Protein AF-A0A7S2E4H1-F1 (afdb_monomer_lite)

Sequence (122 aa):
ACRKFGHSKKAWLAFLSFLYRQGDLEGGRKTLPKALAALPRRKHPLVVSKAALLEYQLGSAERGRSVFEGLLDSYPKRTDLWSVYIDAHLRAHTPPKVASPDLKAVRSLLERCCVMKLKATK

Radius of gyration: 15.62 Å; chains: 1; bounding box: 32×41×42 Å

Structure (mmCIF, N/CA/C/O backbone):
data_AF-A0A7S2E4H1-F1
#
_entry.id   AF-A0A7S2E4H1-F1
#
loop_
_atom_site.group_PDB
_atom_site.id
_atom_site.type_symbol
_atom_site.label_atom_id
_atom_site.label_alt_id
_atom_site.label_comp_id
_atom_site.label_asym_id
_atom_site.label_entity_id
_atom_site.label_seq_id
_atom_site.pdbx_PDB_ins_code
_atom_site.Cartn_x
_atom_site.Cartn_y
_atom_site.Cartn_z
_atom_site.occupancy
_atom_site.B_iso_or_equiv
_atom_site.auth_seq_id
_atom_site.auth_comp_id
_atom_site.auth_asym_id
_atom_site.auth_atom_id
_atom_site.pdbx_PDB_model_num
ATOM 1 N N . ALA A 1 1 ? -16.118 -9.902 15.983 1.00 43.28 1 ALA A N 1
ATOM 2 C CA . ALA A 1 1 ? -16.690 -9.737 14.625 1.00 43.28 1 ALA A CA 1
ATOM 3 C C . ALA A 1 1 ? -15.857 -10.392 13.502 1.00 43.28 1 ALA A C 1
ATOM 5 O O . ALA A 1 1 ? -16.435 -11.101 12.689 1.00 43.28 1 ALA A O 1
ATOM 6 N N . CYS A 1 2 ? -14.522 -10.250 13.444 1.00 45.69 2 CYS A N 1
ATOM 7 C CA . CYS A 1 2 ? -13.718 -10.732 12.296 1.00 45.69 2 CYS A CA 1
ATOM 8 C C . CYS A 1 2 ? -13.584 -12.263 12.130 1.00 45.69 2 CYS A C 1
ATOM 10 O O . CYS A 1 2 ? -13.217 -12.723 11.053 1.00 45.69 2 CYS A O 1
ATOM 12 N N . ARG A 1 3 ? -13.920 -13.075 13.145 1.00 51.62 3 ARG A N 1
ATOM 13 C CA . ARG A 1 3 ? -13.775 -14.545 13.085 1.00 51.62 3 ARG A CA 1
ATOM 14 C C . ARG A 1 3 ? -14.791 -15.232 12.155 1.00 51.62 3 ARG A C 1
ATOM 16 O O . ARG A 1 3 ? -14.493 -16.288 11.619 1.00 51.62 3 ARG A O 1
ATOM 23 N N . LYS A 1 4 ? -15.965 -14.619 11.931 1.00 54.97 4 LYS A N 1
ATOM 24 C CA . LYS A 1 4 ? -17.063 -15.187 11.116 1.00 54.97 4 LYS A CA 1
ATOM 25 C C . LYS A 1 4 ? -16.952 -14.857 9.615 1.00 54.97 4 LYS A C 1
ATOM 27 O O . LYS A 1 4 ? -17.587 -15.514 8.803 1.00 54.97 4 LYS A O 1
ATOM 32 N N . PHE A 1 5 ? -16.116 -13.879 9.240 1.00 58.84 5 PHE A N 1
ATOM 33 C CA . PHE A 1 5 ? -15.942 -13.401 7.855 1.00 58.84 5 PHE A CA 1
ATOM 34 C C . PHE A 1 5 ? -14.472 -13.348 7.406 1.00 58.84 5 PHE A C 1
ATOM 36 O O . PHE A 1 5 ? -14.127 -12.576 6.510 1.00 58.84 5 PHE A O 1
ATOM 43 N N . GLY A 1 6 ? -13.600 -14.176 7.993 1.00 60.81 6 GLY A N 1
ATOM 44 C CA . GLY A 1 6 ? -12.153 -14.167 7.734 1.00 60.81 6 GLY A CA 1
ATOM 45 C C . GLY A 1 6 ? -11.755 -14.331 6.257 1.00 60.81 6 GLY A C 1
ATOM 46 O O . GLY A 1 6 ? -10.697 -13.865 5.852 1.00 60.81 6 GLY A O 1
ATOM 47 N N . HIS A 1 7 ? -12.621 -14.895 5.411 1.00 66.31 7 HIS A N 1
ATOM 48 C CA . HIS A 1 7 ? -12.363 -15.056 3.973 1.00 66.31 7 HIS A CA 1
ATOM 49 C C . HIS A 1 7 ? -12.809 -13.865 3.101 1.00 66.31 7 HIS A C 1
ATOM 51 O O . HIS A 1 7 ? -12.530 -13.820 1.888 1.00 66.31 7 HIS A O 1
ATOM 57 N N . SER A 1 8 ? -13.514 -12.890 3.686 1.00 78.88 8 SER A N 1
ATOM 58 C CA . SER A 1 8 ? -14.008 -11.714 2.973 1.00 78.88 8 SER A CA 1
ATOM 59 C C . SER A 1 8 ? -12.951 -10.617 2.938 1.00 78.88 8 SER A C 1
ATOM 61 O O . SER A 1 8 ? -12.668 -9.958 3.936 1.00 78.88 8 SER A O 1
ATOM 63 N N . LYS A 1 9 ? -12.414 -10.351 1.741 1.00 82.19 9 LYS A N 1
ATOM 64 C CA . LYS A 1 9 ? -11.472 -9.242 1.525 1.00 82.19 9 LYS A CA 1
ATOM 65 C C . LYS A 1 9 ? -12.058 -7.890 1.943 1.00 82.19 9 LYS A C 1
ATOM 67 O O . LYS A 1 9 ? -11.335 -7.059 2.470 1.00 82.19 9 LYS A O 1
ATOM 72 N N . LYS A 1 10 ? -13.364 -7.672 1.737 1.00 85.38 10 LYS A N 1
ATOM 73 C CA . LYS A 1 10 ? -14.022 -6.397 2.062 1.00 85.38 10 LYS A CA 1
ATOM 74 C C . LYS A 1 10 ? -13.981 -6.118 3.566 1.00 85.38 10 LYS A C 1
ATOM 76 O O . LYS A 1 10 ? -13.711 -4.988 3.948 1.00 85.38 10 LYS A O 1
ATOM 81 N N . ALA A 1 11 ? -14.179 -7.146 4.395 1.00 87.62 11 ALA A N 1
ATOM 82 C CA . ALA A 1 11 ? -14.136 -7.012 5.849 1.00 87.62 11 ALA A CA 1
ATOM 83 C C . ALA A 1 11 ? -12.735 -6.614 6.338 1.00 87.62 11 ALA A C 1
ATOM 85 O O . ALA A 1 11 ? -12.602 -5.663 7.102 1.00 87.62 11 ALA A O 1
ATOM 86 N N . TRP A 1 12 ? -11.687 -7.274 5.833 1.00 89.06 12 TRP A N 1
ATOM 87 C CA . TRP A 1 12 ? -10.304 -6.921 6.171 1.00 89.06 12 TRP A CA 1
ATOM 88 C C . TRP A 1 12 ? -9.911 -5.527 5.690 1.00 89.06 12 TRP A C 1
ATOM 90 O O . TRP A 1 12 ? -9.270 -4.792 6.430 1.00 89.06 12 TRP A O 1
ATOM 100 N N . LEU A 1 13 ? -10.319 -5.136 4.480 1.00 89.75 13 LEU A N 1
ATOM 101 C CA . LEU A 1 13 ? -10.045 -3.799 3.951 1.00 89.75 13 LEU A CA 1
ATOM 102 C C . LEU A 1 13 ? -10.762 -2.700 4.740 1.00 89.75 13 LEU A C 1
ATOM 104 O O . LEU A 1 13 ? -10.167 -1.654 4.994 1.00 89.75 13 LEU A O 1
ATOM 108 N N . ALA A 1 14 ? -12.015 -2.933 5.135 1.00 89.31 14 ALA A N 1
ATOM 109 C CA . ALA A 1 14 ? -12.760 -2.020 5.993 1.00 89.31 14 ALA A CA 1
ATOM 110 C C . ALA A 1 14 ? -12.101 -1.902 7.372 1.00 89.31 14 ALA A C 1
ATOM 112 O O . ALA A 1 14 ? -11.924 -0.794 7.865 1.00 89.31 14 ALA A O 1
ATOM 113 N N . PHE A 1 15 ? -11.664 -3.025 7.948 1.00 88.44 15 PHE A N 1
ATOM 114 C CA . PHE A 1 15 ? -10.980 -3.043 9.237 1.00 88.44 15 PHE A CA 1
ATOM 115 C C . PHE A 1 15 ? -9.616 -2.340 9.186 1.00 88.44 15 PHE A C 1
ATOM 117 O O . PHE A 1 15 ? -9.334 -1.502 10.034 1.00 88.44 15 PHE A O 1
ATOM 124 N N . LEU A 1 16 ? -8.807 -2.588 8.150 1.00 89.31 16 LEU A N 1
ATOM 125 C CA . LEU A 1 16 ? -7.558 -1.853 7.923 1.00 89.31 16 LEU A CA 1
ATOM 126 C C . LEU A 1 16 ? -7.825 -0.356 7.748 1.00 89.31 16 LEU A C 1
ATOM 128 O O . LEU A 1 16 ? -7.208 0.458 8.420 1.00 89.31 16 LEU A O 1
ATOM 132 N N . SER A 1 17 ? -8.787 0.021 6.904 1.00 89.31 17 SER A N 1
ATOM 133 C CA . SER A 1 17 ? -9.122 1.435 6.694 1.00 89.31 17 SER A CA 1
ATOM 134 C C . SER A 1 17 ? -9.595 2.108 7.984 1.00 89.31 17 SER A C 1
ATOM 136 O O . SER A 1 17 ? -9.278 3.268 8.215 1.00 89.31 17 SER A O 1
ATOM 138 N N . PHE A 1 18 ? -10.334 1.385 8.827 1.00 90.62 18 PHE A N 1
ATOM 139 C CA . PHE A 1 18 ? -10.766 1.866 10.133 1.00 90.62 18 PHE A CA 1
ATOM 140 C C . PHE A 1 18 ? -9.576 2.115 11.068 1.00 90.62 18 PHE A C 1
ATOM 142 O O . PHE A 1 18 ? -9.461 3.218 11.589 1.00 90.62 18 PHE A O 1
ATOM 149 N N . LEU A 1 19 ? -8.663 1.149 11.219 1.00 89.00 19 LEU A N 1
ATOM 150 C CA . LEU A 1 19 ? -7.484 1.286 12.086 1.00 89.00 19 LEU A CA 1
ATOM 151 C C . LEU A 1 19 ? -6.599 2.467 11.676 1.00 89.00 19 LEU A C 1
ATOM 153 O O . LEU A 1 19 ? -6.254 3.297 12.510 1.00 89.00 19 LEU A O 1
ATOM 157 N N . TYR A 1 20 ? -6.313 2.598 10.379 1.00 88.50 20 TYR A N 1
ATOM 158 C CA . TYR A 1 20 ? -5.505 3.710 9.875 1.00 88.50 20 TYR A CA 1
ATOM 159 C C . TYR A 1 20 ? -6.197 5.067 10.068 1.00 88.50 20 TYR A C 1
ATOM 161 O O . TYR A 1 20 ? -5.534 6.047 10.386 1.00 88.50 20 TYR A O 1
ATOM 169 N N . ARG A 1 21 ? -7.528 5.141 9.923 1.00 88.62 21 ARG A N 1
ATOM 170 C CA . ARG A 1 21 ? -8.292 6.376 10.185 1.00 88.62 21 ARG A CA 1
ATOM 171 C C . ARG A 1 21 ? -8.351 6.750 11.663 1.00 88.62 21 ARG A C 1
ATOM 173 O O . ARG A 1 21 ? -8.445 7.930 11.967 1.00 88.62 21 ARG A O 1
ATOM 180 N N . GLN A 1 22 ? -8.304 5.767 12.558 1.00 89.31 22 GLN A N 1
ATOM 181 C CA . GLN A 1 22 ? -8.215 5.986 14.005 1.00 89.31 22 GLN A CA 1
ATOM 182 C C . GLN A 1 22 ? -6.801 6.398 14.454 1.00 89.31 22 GLN A C 1
ATOM 184 O O . GLN A 1 22 ? -6.589 6.653 15.633 1.00 89.31 22 GLN A O 1
ATOM 189 N N . GLY A 1 23 ? -5.825 6.447 13.538 1.00 86.81 23 GLY A N 1
ATOM 190 C CA . GLY A 1 23 ? -4.423 6.725 13.855 1.00 86.81 23 GLY A CA 1
ATOM 191 C C . GLY A 1 23 ? -3.656 5.518 14.405 1.00 86.81 23 GLY A C 1
ATOM 192 O O . GLY A 1 23 ? -2.458 5.621 14.658 1.00 86.81 23 GLY A O 1
ATOM 193 N N . ASP A 1 24 ? -4.298 4.351 14.532 1.00 88.31 24 ASP A N 1
ATOM 194 C CA . ASP A 1 24 ? -3.651 3.112 14.974 1.00 88.31 24 ASP A CA 1
ATOM 195 C C . ASP A 1 24 ? -2.921 2.422 13.809 1.00 88.31 24 ASP A C 1
ATOM 197 O O . ASP A 1 24 ? -3.328 1.385 13.264 1.00 88.31 24 ASP A O 1
ATOM 201 N N . LEU A 1 25 ? -1.808 3.034 13.404 1.00 88.38 25 LEU A N 1
ATOM 202 C CA . LEU A 1 25 ? -0.941 2.514 12.349 1.00 88.38 25 LEU A CA 1
ATOM 203 C C . LEU A 1 25 ? -0.321 1.170 12.753 1.00 88.38 25 LEU A C 1
ATOM 205 O O . LEU A 1 25 ? -0.201 0.264 11.928 1.00 88.38 25 LEU A O 1
ATOM 209 N N . GLU A 1 26 ? 0.051 1.001 14.025 1.00 87.31 26 GLU A N 1
ATOM 210 C CA . GLU A 1 26 ? 0.619 -0.253 14.527 1.00 87.31 26 GLU A CA 1
ATOM 211 C C . GLU A 1 26 ? -0.369 -1.416 14.472 1.00 87.31 26 GLU A C 1
ATOM 213 O O . GLU A 1 26 ? -0.013 -2.511 14.019 1.00 87.31 26 GLU A O 1
ATOM 218 N N . GLY A 1 27 ? -1.613 -1.191 14.895 1.00 87.62 27 GLY A N 1
ATOM 219 C CA . GLY A 1 27 ? -2.688 -2.165 14.787 1.00 87.62 27 GLY A CA 1
ATOM 220 C C . GLY A 1 27 ? -2.940 -2.543 13.335 1.00 87.62 27 GLY A C 1
ATOM 221 O O . GLY A 1 27 ? -3.039 -3.732 13.013 1.00 87.62 27 GLY A O 1
ATOM 222 N N . GLY A 1 28 ? -2.956 -1.560 12.430 1.00 86.62 28 GLY A N 1
ATOM 223 C CA . GLY A 1 28 ? -3.049 -1.786 10.988 1.00 86.62 28 GLY A CA 1
ATOM 224 C C . GLY A 1 28 ? -1.919 -2.677 10.455 1.00 86.62 28 GLY A C 1
ATOM 225 O O . GLY A 1 28 ? -2.168 -3.657 9.746 1.00 86.62 28 GLY A O 1
ATOM 226 N N . ARG A 1 29 ? -0.678 -2.403 10.870 1.00 87.81 29 ARG A N 1
ATOM 227 C CA . ARG A 1 29 ? 0.521 -3.177 10.504 1.00 87.81 29 ARG A CA 1
ATOM 228 C C . ARG A 1 29 ? 0.474 -4.612 11.021 1.00 87.81 29 ARG A C 1
ATOM 230 O O . ARG A 1 29 ? 0.737 -5.537 10.261 1.00 87.81 29 ARG A O 1
ATOM 237 N N . LYS A 1 30 ? 0.072 -4.826 12.278 1.00 89.94 30 LYS A N 1
ATOM 238 C CA . LYS A 1 30 ? -0.099 -6.170 12.873 1.00 89.94 30 LYS A CA 1
ATOM 239 C C . LYS A 1 30 ? -1.270 -6.939 12.252 1.00 89.94 30 LYS A C 1
ATOM 241 O O . LYS A 1 30 ? -1.298 -8.170 12.279 1.00 89.94 30 LYS A O 1
ATOM 246 N N . THR A 1 31 ? -2.247 -6.226 11.699 1.00 88.75 31 THR A N 1
ATOM 247 C CA . THR A 1 31 ? -3.439 -6.801 11.065 1.00 88.75 31 THR A CA 1
ATOM 248 C C . THR A 1 31 ? -3.162 -7.298 9.649 1.00 88.75 31 THR A C 1
ATOM 250 O O . THR A 1 31 ? -3.746 -8.303 9.243 1.00 88.75 31 THR A O 1
ATOM 253 N N . LEU A 1 32 ? -2.256 -6.658 8.904 1.00 87.88 32 LEU A N 1
ATOM 254 C CA . LEU A 1 32 ? -1.957 -7.037 7.521 1.00 87.88 32 LEU A CA 1
ATOM 255 C C . LEU A 1 32 ? -1.496 -8.508 7.382 1.00 87.88 32 LEU A C 1
ATOM 257 O O . LEU A 1 32 ? -2.132 -9.234 6.616 1.00 87.88 32 LEU A O 1
ATOM 261 N N . PRO A 1 33 ? -0.508 -9.019 8.148 1.00 88.69 33 PRO A N 1
ATOM 262 C CA . PRO A 1 33 ? -0.124 -10.433 8.096 1.00 88.69 33 PRO A CA 1
ATOM 263 C C . PRO A 1 33 ? -1.277 -11.384 8.441 1.00 88.69 33 PRO A C 1
ATOM 265 O O . PRO A 1 33 ? -1.442 -12.420 7.800 1.00 88.69 33 PRO A O 1
ATOM 268 N N . LYS A 1 34 ? -2.130 -11.009 9.406 1.00 88.81 34 LYS A N 1
ATOM 269 C CA . LYS A 1 34 ? -3.310 -11.800 9.797 1.00 88.81 34 LYS A CA 1
ATOM 270 C C . LYS A 1 34 ? -4.329 -11.889 8.660 1.00 88.81 34 LYS A C 1
ATOM 272 O O . LYS A 1 34 ? -4.886 -12.957 8.414 1.00 88.81 34 LYS A O 1
ATOM 277 N N . ALA A 1 35 ? -4.542 -10.788 7.938 1.00 86.75 35 ALA A N 1
ATOM 278 C CA . ALA A 1 35 ? -5.408 -10.765 6.764 1.00 86.75 35 ALA A CA 1
ATOM 279 C C . ALA A 1 35 ? -4.854 -11.650 5.636 1.00 86.75 35 ALA A C 1
ATOM 281 O O . ALA A 1 35 ? -5.619 -12.366 4.992 1.00 86.75 35 ALA A O 1
ATOM 282 N N . LEU A 1 36 ? -3.535 -11.646 5.413 1.00 87.19 36 LEU A N 1
ATOM 283 C CA . LEU A 1 36 ? -2.893 -12.505 4.411 1.00 87.19 36 LEU A CA 1
ATOM 284 C C . LEU A 1 36 ? -2.983 -13.990 4.774 1.00 87.19 36 LEU A C 1
ATOM 286 O O . LEU A 1 36 ? -3.260 -14.801 3.894 1.00 87.19 36 LEU A O 1
ATOM 290 N N . ALA A 1 37 ? -2.837 -14.339 6.053 1.00 88.12 37 ALA A N 1
ATOM 291 C CA . ALA A 1 37 ? -3.016 -15.710 6.529 1.00 88.12 37 ALA A CA 1
ATOM 292 C C . ALA A 1 37 ? -4.463 -16.214 6.352 1.00 88.12 37 ALA A C 1
ATOM 294 O O . ALA A 1 37 ? -4.680 -17.381 6.039 1.00 88.12 37 ALA A O 1
ATOM 295 N N . ALA A 1 38 ? -5.462 -15.339 6.511 1.00 86.62 38 ALA A N 1
ATOM 296 C CA . ALA A 1 38 ? -6.878 -15.704 6.398 1.00 86.62 38 ALA A CA 1
ATOM 297 C C . ALA A 1 38 ? -7.416 -15.732 4.949 1.00 86.62 38 ALA A C 1
ATOM 299 O O . ALA A 1 38 ? -8.467 -16.327 4.673 1.00 86.62 38 ALA A O 1
ATOM 300 N N . LEU A 1 39 ? -6.736 -15.060 4.014 1.00 85.44 39 LEU A N 1
ATOM 301 C CA . LEU A 1 39 ? -7.200 -14.873 2.639 1.00 85.44 39 LEU A CA 1
ATOM 302 C C . LEU A 1 39 ? -6.447 -15.764 1.636 1.00 85.44 39 LEU A C 1
ATOM 304 O O . LEU A 1 39 ? -5.243 -15.964 1.764 1.00 85.44 39 LEU A O 1
ATOM 308 N N . PRO A 1 40 ? -7.111 -16.226 0.558 1.00 86.56 40 PRO A N 1
ATOM 309 C CA . PRO A 1 40 ? -6.435 -16.913 -0.540 1.00 86.56 40 PRO A CA 1
ATOM 310 C C . PRO A 1 40 ? -5.406 -16.020 -1.245 1.00 86.56 40 PRO A C 1
ATOM 312 O O . PRO A 1 40 ? -5.671 -14.834 -1.469 1.00 86.56 40 PRO A O 1
ATOM 315 N N . ARG A 1 41 ? -4.304 -16.620 -1.724 1.00 84.69 41 ARG A N 1
ATOM 316 C CA . ARG A 1 41 ? -3.201 -15.933 -2.434 1.00 84.69 41 ARG A CA 1
ATOM 317 C C . ARG A 1 41 ? -3.662 -14.998 -3.551 1.00 84.69 41 ARG A C 1
ATOM 319 O O . ARG A 1 41 ? -3.171 -13.883 -3.677 1.00 84.69 41 ARG A O 1
ATOM 326 N N . ARG A 1 42 ? -4.695 -15.386 -4.306 1.00 85.69 42 ARG A N 1
ATOM 327 C CA . ARG A 1 42 ? -5.266 -14.569 -5.394 1.00 85.69 42 ARG A CA 1
ATOM 328 C C . ARG A 1 42 ? -5.758 -13.186 -4.931 1.00 85.69 42 ARG A C 1
ATOM 330 O O . ARG A 1 42 ? -5.809 -12.256 -5.733 1.00 85.69 42 ARG A O 1
ATOM 337 N N . LYS A 1 43 ? -6.133 -13.040 -3.655 1.00 86.56 43 LYS A N 1
ATOM 338 C CA . LYS A 1 43 ? -6.612 -11.780 -3.062 1.00 86.56 43 LYS A CA 1
ATOM 339 C C . LYS A 1 43 ? -5.496 -10.972 -2.391 1.00 86.56 43 LYS A C 1
ATOM 341 O O . LYS A 1 43 ? -5.730 -9.798 -2.114 1.00 86.56 43 LYS A O 1
ATOM 346 N N . HIS A 1 44 ? -4.317 -11.557 -2.151 1.00 88.69 44 HIS A N 1
ATOM 347 C CA . HIS A 1 44 ? -3.206 -10.894 -1.456 1.00 88.69 44 HIS A CA 1
ATOM 348 C C . HIS A 1 44 ? -2.789 -9.582 -2.123 1.00 88.69 44 HIS A C 1
ATOM 350 O O . HIS A 1 44 ? -2.774 -8.579 -1.412 1.00 88.69 44 HIS A O 1
ATOM 356 N N . PRO A 1 45 ? -2.573 -9.509 -3.455 1.00 88.38 45 PRO A N 1
ATOM 357 C CA . PRO A 1 45 ? -2.090 -8.275 -4.069 1.00 88.38 45 PRO A CA 1
ATOM 358 C C . PRO A 1 45 ? -3.008 -7.077 -3.844 1.00 88.38 45 PRO A C 1
ATOM 360 O O . PRO A 1 45 ? -2.536 -5.976 -3.599 1.00 88.38 45 PRO A O 1
ATOM 363 N N . LEU A 1 46 ? -4.324 -7.306 -3.852 1.00 88.88 46 LEU A N 1
ATOM 364 C CA . LEU A 1 46 ? -5.322 -6.261 -3.632 1.00 88.88 46 LEU A CA 1
ATOM 365 C C . LEU A 1 46 ? -5.321 -5.748 -2.182 1.00 88.88 46 LEU A C 1
ATOM 367 O O . LEU A 1 46 ? -5.588 -4.577 -1.931 1.00 88.88 46 LEU A O 1
ATOM 371 N N . VAL A 1 47 ? -5.087 -6.638 -1.216 1.00 90.31 47 VAL A N 1
ATOM 372 C CA . VAL A 1 47 ? -5.078 -6.269 0.205 1.00 90.31 47 VAL A CA 1
ATOM 373 C C . VAL A 1 47 ? -3.788 -5.544 0.558 1.00 90.31 47 VAL A C 1
ATOM 375 O O . VAL A 1 47 ? -3.844 -4.509 1.216 1.00 90.31 47 VAL A O 1
ATOM 378 N N . VAL A 1 48 ? -2.651 -6.043 0.070 1.00 90.69 48 VAL A N 1
ATOM 379 C CA . VAL A 1 48 ? -1.344 -5.412 0.279 1.00 90.69 48 VAL A CA 1
ATOM 380 C C . VAL A 1 48 ? -1.286 -4.048 -0.402 1.00 90.69 48 VAL A C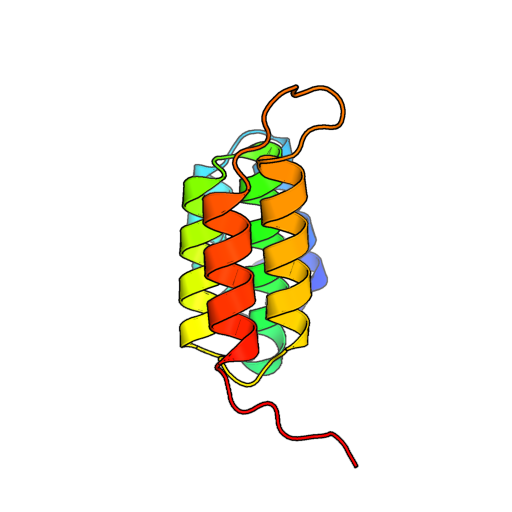 1
ATOM 382 O O . VAL A 1 48 ? -0.894 -3.084 0.246 1.00 90.69 48 VAL A O 1
ATOM 385 N N . SER A 1 49 ? -1.754 -3.921 -1.651 1.00 91.31 49 SER A N 1
ATOM 386 C CA . SER A 1 49 ? -1.767 -2.626 -2.345 1.00 91.31 49 SER A CA 1
ATOM 387 C C . SER A 1 49 ? -2.628 -1.600 -1.613 1.00 91.31 49 SER A C 1
ATOM 389 O O . SER A 1 49 ? -2.213 -0.459 -1.432 1.00 91.31 49 SER A O 1
ATOM 391 N N . LYS A 1 50 ? -3.804 -1.998 -1.109 1.00 90.88 50 LYS A N 1
ATOM 392 C CA . LYS A 1 50 ? -4.656 -1.091 -0.334 1.00 90.88 50 LYS A CA 1
ATOM 393 C C . LYS A 1 50 ? -4.031 -0.707 1.008 1.00 90.88 50 LYS A C 1
ATOM 395 O O . LYS A 1 50 ? -4.153 0.449 1.397 1.00 90.88 50 LYS A O 1
ATOM 400 N N . ALA A 1 51 ? -3.364 -1.634 1.693 1.00 90.56 51 ALA A N 1
ATOM 401 C CA . ALA A 1 51 ? -2.639 -1.334 2.927 1.00 90.56 51 ALA A CA 1
ATOM 402 C C . ALA A 1 51 ? -1.471 -0.366 2.678 1.00 90.56 51 ALA A C 1
ATOM 404 O O . ALA A 1 51 ? -1.313 0.601 3.415 1.00 90.56 51 ALA A O 1
ATOM 405 N N . ALA A 1 52 ? -0.716 -0.565 1.598 1.00 91.19 52 ALA A N 1
ATOM 406 C CA . ALA A 1 52 ? 0.373 0.325 1.212 1.00 91.19 52 ALA A CA 1
ATOM 407 C C . ALA A 1 52 ? -0.128 1.731 0.842 1.00 91.19 52 ALA A C 1
ATOM 409 O O . ALA A 1 52 ? 0.462 2.724 1.254 1.00 91.19 52 ALA A O 1
ATOM 410 N N . LEU A 1 53 ? -1.258 1.831 0.130 1.00 91.00 53 LEU A N 1
ATOM 411 C CA . LEU A 1 53 ? -1.915 3.115 -0.139 1.00 91.00 53 LEU A CA 1
ATOM 412 C C . LEU A 1 53 ? -2.336 3.831 1.151 1.00 91.00 53 LEU A C 1
ATOM 414 O O . LEU A 1 53 ? -2.215 5.049 1.228 1.00 91.00 53 LEU A O 1
ATOM 418 N N . LEU A 1 54 ? -2.818 3.097 2.158 1.00 90.19 54 LEU A N 1
ATOM 419 C CA . LEU A 1 54 ? -3.167 3.683 3.455 1.00 90.19 54 LEU A CA 1
ATOM 420 C C . LEU A 1 54 ? -1.925 4.194 4.203 1.00 90.19 54 LEU A C 1
ATOM 422 O O . LEU A 1 54 ? -1.993 5.280 4.770 1.00 90.19 54 LEU A O 1
ATOM 426 N N . GLU A 1 55 ? -0.789 3.487 4.152 1.00 90.00 55 GLU A N 1
ATOM 427 C CA . GLU A 1 55 ? 0.492 3.992 4.688 1.00 90.00 55 GLU A CA 1
ATOM 428 C C . GLU A 1 55 ? 0.950 5.262 3.960 1.00 90.00 55 GLU A C 1
ATOM 430 O O . GLU A 1 55 ? 1.387 6.204 4.610 1.00 90.00 55 GLU A O 1
ATOM 435 N N . TYR A 1 56 ? 0.788 5.335 2.635 1.00 86.75 56 TYR A N 1
ATOM 436 C CA . TYR A 1 56 ? 1.090 6.552 1.871 1.00 86.75 56 TYR A CA 1
ATOM 437 C C . TYR A 1 56 ? 0.216 7.749 2.257 1.00 86.75 56 TYR A C 1
ATOM 439 O O . TYR A 1 56 ? 0.680 8.882 2.194 1.00 86.75 56 TYR A O 1
ATOM 447 N N . GLN A 1 57 ? -1.051 7.510 2.599 1.00 86.62 57 GLN A N 1
ATOM 448 C CA . GLN A 1 57 ? -2.022 8.572 2.871 1.00 86.62 57 GLN A CA 1
ATOM 449 C C . GLN A 1 57 ? -2.034 9.036 4.330 1.00 86.62 57 GLN A C 1
ATOM 451 O O . GLN A 1 57 ? -2.273 10.211 4.584 1.00 86.62 57 GLN A O 1
ATOM 456 N N . LEU A 1 58 ? -1.859 8.112 5.275 1.00 85.88 58 LEU A N 1
ATOM 457 C CA . LEU A 1 58 ? -2.103 8.338 6.706 1.00 85.88 58 LEU A CA 1
ATOM 458 C C . LEU A 1 58 ? -0.889 7.997 7.583 1.00 85.88 58 LEU A C 1
ATOM 460 O O . LEU A 1 58 ? -0.919 8.245 8.784 1.00 85.88 58 LEU A O 1
ATOM 464 N N . GLY A 1 59 ? 0.149 7.390 7.006 1.00 84.06 59 GLY A N 1
ATOM 465 C CA . GLY A 1 59 ? 1.343 6.935 7.712 1.00 84.06 59 GLY A CA 1
ATOM 466 C C . GLY A 1 59 ? 2.617 7.529 7.120 1.00 84.06 59 GLY A C 1
ATOM 467 O O . GLY A 1 59 ? 2.735 8.740 6.952 1.00 84.06 59 GLY A O 1
ATOM 468 N N . SER A 1 60 ? 3.592 6.663 6.831 1.00 84.44 60 SER A N 1
ATOM 469 C CA . SER A 1 60 ? 4.866 7.061 6.223 1.00 84.44 60 SER A CA 1
ATOM 470 C C . SER A 1 60 ? 4.972 6.575 4.778 1.00 84.44 60 SER A C 1
ATOM 472 O O . SER A 1 60 ? 4.822 5.382 4.490 1.00 84.44 60 SER A O 1
ATOM 474 N N . ALA A 1 61 ? 5.328 7.496 3.879 1.00 84.12 61 ALA A N 1
ATOM 475 C CA . ALA A 1 61 ? 5.597 7.213 2.472 1.00 84.12 61 ALA A CA 1
ATOM 476 C C . ALA A 1 61 ? 6.738 6.194 2.268 1.00 84.12 61 ALA A C 1
ATOM 478 O O . ALA A 1 61 ? 6.698 5.405 1.320 1.00 84.12 61 ALA A O 1
ATOM 479 N N . GLU A 1 62 ? 7.727 6.163 3.168 1.00 86.12 62 GLU A N 1
ATOM 480 C CA . GLU A 1 62 ? 8.821 5.182 3.143 1.00 86.12 62 GLU A CA 1
ATOM 481 C C . GLU A 1 62 ? 8.314 3.772 3.442 1.00 86.12 62 GLU A C 1
ATOM 483 O O . GLU A 1 62 ? 8.691 2.808 2.779 1.00 86.12 62 GLU A O 1
ATOM 488 N N . ARG A 1 63 ? 7.391 3.637 4.400 1.00 85.94 63 ARG A N 1
ATOM 489 C CA . ARG A 1 63 ? 6.777 2.338 4.694 1.00 85.94 63 ARG A CA 1
ATOM 490 C C . ARG A 1 63 ? 5.849 1.887 3.582 1.00 85.94 63 ARG A C 1
ATOM 492 O O . ARG A 1 63 ? 5.909 0.723 3.193 1.00 85.94 63 ARG A O 1
ATOM 499 N N . GLY A 1 64 ? 5.039 2.799 3.042 1.00 87.88 64 GLY A N 1
ATOM 500 C CA . GLY A 1 64 ? 4.238 2.528 1.850 1.00 87.88 64 GLY A CA 1
ATOM 501 C C . GLY A 1 64 ? 5.106 1.987 0.709 1.00 87.88 64 GLY A C 1
ATOM 502 O O . GLY A 1 64 ? 4.740 0.990 0.085 1.00 87.88 64 GLY A O 1
ATOM 503 N N . ARG A 1 65 ? 6.297 2.571 0.509 1.00 88.12 65 ARG A N 1
ATOM 504 C CA . ARG A 1 65 ? 7.302 2.096 -0.452 1.00 88.12 65 ARG A CA 1
ATOM 505 C C . ARG A 1 65 ? 7.761 0.677 -0.146 1.00 88.12 65 ARG A C 1
ATOM 507 O O . ARG A 1 65 ? 7.636 -0.171 -1.019 1.00 88.12 65 ARG A O 1
ATOM 514 N N . SER A 1 66 ? 8.227 0.395 1.068 1.00 90.38 66 SER A N 1
ATOM 515 C CA . SER A 1 66 ? 8.710 -0.947 1.425 1.00 90.38 66 SER A CA 1
ATOM 516 C C . SER A 1 66 ? 7.642 -2.030 1.250 1.00 90.38 66 SER A C 1
ATOM 518 O O . SER A 1 66 ? 7.946 -3.136 0.809 1.00 90.38 66 SER A O 1
ATOM 520 N N . VAL A 1 67 ? 6.375 -1.719 1.550 1.00 90.38 67 VAL A N 1
ATOM 521 C CA . VAL A 1 67 ? 5.263 -2.660 1.347 1.00 90.38 67 VAL A CA 1
ATOM 522 C C . VAL A 1 67 ? 4.994 -2.899 -0.144 1.00 90.38 67 VAL A C 1
ATOM 524 O O . VAL A 1 67 ? 4.741 -4.039 -0.534 1.00 90.38 67 VAL A O 1
ATOM 527 N N . PHE A 1 68 ? 5.057 -1.860 -0.986 1.00 89.44 68 PHE A N 1
ATOM 528 C CA . PHE A 1 68 ? 4.925 -2.023 -2.437 1.00 89.44 68 PHE A CA 1
ATOM 529 C C . PHE A 1 68 ? 6.110 -2.766 -3.058 1.00 89.44 68 PHE A C 1
ATOM 531 O O . PHE A 1 68 ? 5.875 -3.649 -3.872 1.00 89.44 68 PHE A O 1
ATOM 538 N N . GLU A 1 69 ? 7.347 -2.477 -2.657 1.00 88.19 69 GLU A N 1
ATOM 539 C CA . GLU A 1 69 ? 8.537 -3.184 -3.156 1.00 88.19 69 GLU A CA 1
ATOM 540 C C . GLU A 1 69 ? 8.436 -4.689 -2.833 1.00 88.19 69 GLU A C 1
ATOM 542 O O . GLU A 1 69 ? 8.507 -5.515 -3.739 1.00 88.19 69 GLU A O 1
ATOM 547 N N . GLY A 1 70 ? 8.076 -5.067 -1.597 1.00 88.88 70 GLY A N 1
ATOM 548 C CA . GLY A 1 70 ? 7.846 -6.482 -1.258 1.00 88.88 70 GLY A CA 1
ATOM 549 C C . GLY A 1 70 ? 6.672 -7.127 -2.016 1.00 88.88 70 GLY A C 1
ATOM 550 O O . GLY A 1 70 ? 6.676 -8.331 -2.304 1.00 88.88 70 GLY A O 1
ATOM 551 N N . LEU A 1 71 ? 5.655 -6.336 -2.378 1.00 88.06 71 LEU A N 1
ATOM 552 C CA . LEU A 1 71 ? 4.562 -6.801 -3.229 1.00 88.06 71 LEU A CA 1
ATOM 553 C C . LEU A 1 71 ? 5.031 -7.051 -4.671 1.00 88.06 71 LEU A C 1
ATOM 555 O O . LEU A 1 71 ? 4.601 -8.030 -5.285 1.00 88.06 71 LEU A O 1
ATOM 559 N N . LEU A 1 72 ? 5.893 -6.187 -5.203 1.00 85.38 72 LEU A N 1
ATOM 560 C CA . LEU A 1 72 ? 6.445 -6.294 -6.551 1.00 85.38 72 LEU A CA 1
ATOM 561 C C . LEU A 1 72 ? 7.449 -7.441 -6.667 1.00 85.38 72 LEU A C 1
ATOM 563 O O . LEU A 1 72 ? 7.382 -8.172 -7.652 1.00 85.38 72 LEU A O 1
ATOM 567 N N . ASP A 1 73 ? 8.261 -7.689 -5.639 1.00 86.25 73 ASP A N 1
ATOM 568 C CA . ASP A 1 73 ? 9.135 -8.869 -5.560 1.00 86.25 73 ASP A CA 1
ATOM 569 C C . ASP A 1 73 ? 8.331 -10.173 -5.636 1.00 86.25 73 ASP A C 1
ATOM 571 O O . ASP A 1 73 ? 8.715 -11.137 -6.300 1.00 86.25 73 ASP A O 1
ATOM 575 N N . SER A 1 74 ? 7.159 -10.191 -4.996 1.00 84.50 74 SER A N 1
ATOM 576 C CA . SER A 1 74 ? 6.265 -11.352 -5.004 1.00 84.50 74 SER A CA 1
ATOM 577 C C . SER A 1 74 ? 5.488 -11.508 -6.320 1.00 84.50 74 SER A C 1
ATOM 579 O O . SER A 1 74 ? 5.133 -12.626 -6.702 1.00 84.50 74 SER A O 1
ATOM 581 N N . TYR A 1 75 ? 5.180 -10.403 -7.009 1.00 82.44 75 TYR A N 1
ATOM 582 C CA . TYR A 1 75 ? 4.337 -10.377 -8.212 1.00 82.44 75 TYR A CA 1
ATOM 583 C C . TYR A 1 75 ? 4.913 -9.479 -9.328 1.00 82.44 75 TYR A C 1
ATOM 585 O O . TYR A 1 75 ? 4.219 -8.578 -9.809 1.00 82.44 75 TYR A O 1
ATOM 593 N N . PRO A 1 76 ? 6.129 -9.755 -9.836 1.00 77.44 76 PRO A N 1
ATOM 594 C CA . PRO A 1 76 ? 6.833 -8.835 -10.737 1.00 77.44 76 PRO A CA 1
ATOM 595 C C . PRO A 1 76 ? 6.159 -8.691 -12.108 1.00 77.44 76 PRO A C 1
ATOM 597 O O . PRO A 1 76 ? 6.239 -7.649 -12.748 1.00 77.44 76 PRO A O 1
ATOM 600 N N . LYS A 1 77 ? 5.430 -9.722 -12.559 1.00 74.94 77 LYS A N 1
ATOM 601 C CA . LYS A 1 77 ? 4.758 -9.754 -13.874 1.00 74.94 77 LYS A CA 1
ATOM 602 C C . LYS A 1 77 ? 3.460 -8.943 -13.932 1.00 74.94 77 LYS A C 1
ATOM 604 O O . LYS A 1 77 ? 2.816 -8.900 -14.978 1.00 74.94 77 LYS A O 1
ATOM 609 N N . ARG A 1 78 ? 3.020 -8.383 -12.806 1.00 78.81 78 ARG A N 1
ATOM 610 C CA . ARG A 1 78 ? 1.685 -7.817 -12.650 1.00 78.81 78 ARG A CA 1
ATOM 611 C C . ARG A 1 78 ? 1.731 -6.291 -12.773 1.00 78.81 78 ARG A C 1
ATOM 613 O O . ARG A 1 78 ? 1.895 -5.577 -11.788 1.00 78.81 78 ARG A O 1
ATOM 620 N N . THR A 1 79 ? 1.624 -5.804 -14.007 1.00 77.75 79 THR A N 1
ATOM 621 C CA . THR A 1 79 ? 1.783 -4.385 -14.382 1.00 77.75 79 THR A CA 1
ATOM 622 C C . THR A 1 79 ? 0.761 -3.452 -13.741 1.00 77.75 79 THR A C 1
ATOM 624 O O . THR A 1 79 ? 1.086 -2.307 -13.445 1.00 77.75 79 THR A O 1
ATOM 627 N N . ASP A 1 80 ? -0.443 -3.947 -13.444 1.00 81.81 80 ASP A N 1
ATOM 628 C CA . ASP A 1 80 ? -1.480 -3.206 -12.719 1.00 81.81 80 ASP A CA 1
ATOM 629 C C . ASP A 1 80 ? -1.040 -2.779 -11.312 1.00 81.81 80 ASP A C 1
ATOM 631 O O . ASP A 1 80 ? -1.559 -1.804 -10.777 1.00 81.81 80 ASP A O 1
ATOM 635 N N . LEU A 1 81 ? -0.077 -3.471 -10.696 1.00 85.38 81 LEU A N 1
ATOM 636 C CA . LEU A 1 81 ? 0.461 -3.070 -9.392 1.00 85.38 81 LEU A CA 1
ATOM 637 C C . LEU A 1 81 ? 1.490 -1.943 -9.513 1.00 85.38 81 LEU A C 1
ATOM 639 O O . LEU A 1 81 ? 1.562 -1.096 -8.624 1.00 85.38 81 LEU A O 1
ATOM 643 N N . TRP A 1 82 ? 2.245 -1.912 -10.614 1.00 85.25 82 TRP A N 1
ATOM 644 C CA . TRP A 1 82 ? 3.223 -0.860 -10.889 1.00 85.25 82 TRP A CA 1
ATOM 645 C C . TRP A 1 82 ? 2.551 0.486 -11.114 1.00 85.25 82 TRP A C 1
ATOM 647 O O . TRP A 1 82 ? 2.990 1.473 -10.533 1.00 85.25 82 TRP A O 1
ATOM 657 N N . SER A 1 83 ? 1.459 0.530 -11.884 1.00 84.88 83 SER A N 1
ATOM 658 C CA . SER A 1 83 ? 0.718 1.778 -12.103 1.00 84.88 83 SER A CA 1
ATOM 659 C C . SER A 1 83 ? 0.180 2.351 -10.790 1.00 84.88 83 SER A C 1
ATOM 661 O O . SER A 1 83 ? 0.402 3.520 -10.489 1.00 84.88 83 SER A O 1
ATOM 663 N N . VAL A 1 84 ? -0.430 1.512 -9.945 1.00 88.44 84 VAL A N 1
ATOM 664 C CA . VAL A 1 84 ? -0.929 1.936 -8.626 1.00 88.44 84 VAL A CA 1
ATOM 665 C C . VAL A 1 84 ? 0.206 2.432 -7.730 1.00 88.44 84 VAL A C 1
ATOM 667 O O . VAL A 1 84 ? 0.031 3.422 -7.016 1.00 88.44 84 VAL A O 1
ATOM 670 N N . TYR A 1 85 ? 1.357 1.757 -7.754 1.00 87.25 85 TYR A N 1
ATOM 671 C CA . TYR A 1 85 ? 2.513 2.149 -6.959 1.00 87.25 85 TYR A CA 1
ATOM 672 C C . TYR A 1 85 ? 3.088 3.496 -7.408 1.00 87.25 85 TYR A C 1
ATOM 674 O O . TYR A 1 85 ? 3.262 4.391 -6.580 1.00 87.25 85 TYR A O 1
ATOM 682 N N . ILE A 1 86 ? 3.320 3.664 -8.712 1.00 85.38 86 ILE A N 1
ATOM 683 C CA . ILE A 1 86 ? 3.852 4.898 -9.300 1.00 85.38 86 ILE A CA 1
ATOM 684 C C . ILE A 1 86 ? 2.909 6.067 -9.013 1.00 85.38 86 ILE A C 1
ATOM 686 O O . ILE A 1 86 ? 3.366 7.101 -8.533 1.00 85.38 86 ILE A O 1
ATOM 690 N N . ASP A 1 87 ? 1.598 5.891 -9.194 1.00 86.38 87 ASP A N 1
ATOM 691 C CA . ASP A 1 87 ? 0.614 6.934 -8.901 1.00 86.38 87 ASP A CA 1
ATOM 692 C C . ASP A 1 87 ? 0.594 7.323 -7.415 1.00 86.38 87 ASP A C 1
ATOM 694 O O . ASP A 1 87 ? 0.419 8.492 -7.064 1.00 86.38 87 ASP A O 1
ATOM 698 N N . ALA A 1 88 ? 0.731 6.345 -6.513 1.00 85.00 88 ALA A N 1
ATOM 699 C CA . ALA A 1 88 ? 0.818 6.603 -5.077 1.00 85.00 88 ALA A CA 1
ATOM 700 C C . ALA A 1 88 ? 2.088 7.383 -4.725 1.00 85.00 88 ALA A C 1
ATOM 702 O O . ALA A 1 88 ? 2.032 8.353 -3.970 1.00 85.00 88 ALA A O 1
ATOM 703 N N . HIS A 1 89 ? 3.215 6.986 -5.315 1.00 83.19 89 HIS A N 1
ATOM 704 C CA . HIS A 1 89 ? 4.506 7.612 -5.085 1.00 83.19 89 HIS A CA 1
ATOM 705 C C . HIS A 1 89 ? 4.552 9.041 -5.639 1.00 83.19 89 HIS A C 1
ATOM 707 O O . HIS A 1 89 ? 4.990 9.952 -4.937 1.00 83.19 89 HIS A O 1
ATOM 713 N N . LEU A 1 90 ? 4.014 9.253 -6.844 1.00 83.94 90 LEU A N 1
ATOM 714 C CA . LEU A 1 90 ? 3.831 10.563 -7.468 1.00 83.94 90 LEU A CA 1
ATOM 715 C C . LEU A 1 90 ? 2.991 11.486 -6.594 1.00 83.94 90 LEU A C 1
ATOM 717 O O . LEU A 1 90 ? 3.420 12.596 -6.304 1.00 83.94 90 LEU A O 1
ATOM 721 N N . ARG A 1 91 ? 1.824 11.038 -6.118 1.00 82.50 91 ARG A N 1
ATOM 722 C CA . ARG A 1 91 ? 0.976 11.864 -5.243 1.00 82.50 91 ARG A CA 1
ATOM 723 C C . ARG A 1 91 ? 1.670 12.262 -3.940 1.00 82.50 91 ARG A C 1
ATOM 725 O O . ARG A 1 91 ? 1.404 13.346 -3.436 1.00 82.50 91 ARG A O 1
ATOM 732 N N . ALA A 1 92 ? 2.552 11.413 -3.415 1.00 78.19 92 ALA A N 1
ATOM 733 C CA . ALA A 1 92 ? 3.309 11.711 -2.203 1.00 78.19 92 ALA A CA 1
ATOM 734 C C . ALA A 1 92 ? 4.465 12.707 -2.434 1.00 78.19 92 ALA A C 1
ATOM 736 O O . ALA A 1 92 ? 4.688 13.568 -1.590 1.00 78.19 92 ALA A O 1
ATOM 737 N N . HIS A 1 93 ? 5.177 12.617 -3.566 1.00 72.19 93 HIS A N 1
ATOM 738 C CA . HIS A 1 93 ? 6.384 13.424 -3.853 1.00 72.19 93 HIS A CA 1
ATOM 739 C C . HIS A 1 93 ? 6.129 14.637 -4.761 1.00 72.19 93 HIS A C 1
ATOM 741 O O . HIS A 1 93 ? 6.989 15.504 -4.905 1.00 72.19 93 HIS A O 1
ATOM 747 N N . THR A 1 94 ? 4.936 14.720 -5.351 1.00 70.12 94 THR A N 1
ATOM 748 C CA . THR A 1 94 ? 4.501 15.792 -6.259 1.00 70.12 94 THR A CA 1
ATOM 749 C C . THR A 1 94 ? 3.185 16.399 -5.747 1.00 70.12 94 THR A C 1
ATOM 751 O O . THR A 1 94 ? 2.143 16.264 -6.395 1.00 70.12 94 THR A O 1
ATOM 754 N N . PRO A 1 95 ? 3.153 17.048 -4.564 1.00 64.62 95 PRO A N 1
ATOM 755 C CA . PRO A 1 95 ? 1.963 17.788 -4.168 1.00 64.62 95 PRO A CA 1
ATOM 756 C C . PRO A 1 95 ? 1.722 18.930 -5.168 1.00 64.62 95 PRO A C 1
ATOM 758 O O . PRO A 1 95 ? 2.694 19.518 -5.649 1.00 64.62 95 PRO A O 1
ATOM 761 N N . PRO A 1 96 ? 0.464 19.336 -5.424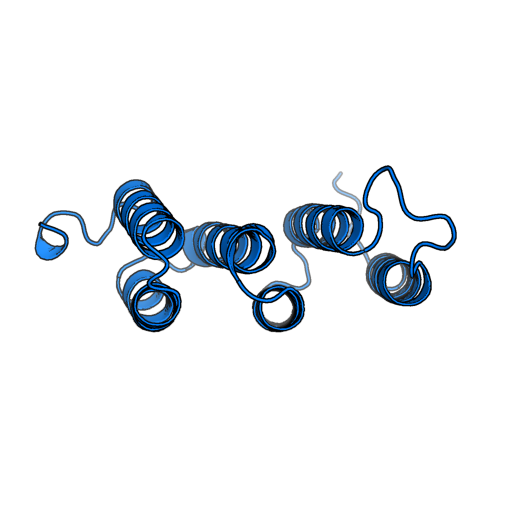 1.00 60.31 96 PRO A N 1
ATOM 762 C CA . PRO A 1 96 ? 0.116 20.391 -6.387 1.00 60.31 96 PRO A CA 1
ATOM 763 C C . PRO A 1 96 ? 0.707 21.787 -6.083 1.00 60.31 96 PRO A C 1
ATOM 765 O O . PRO A 1 96 ? 0.378 22.747 -6.769 1.00 60.31 96 PRO A O 1
ATOM 768 N N . LYS A 1 97 ? 1.552 21.929 -5.051 1.00 58.12 97 LYS A N 1
ATOM 769 C CA . LYS A 1 97 ? 2.107 23.199 -4.560 1.00 58.12 97 LYS A CA 1
ATOM 770 C C . LYS A 1 97 ? 3.633 23.209 -4.353 1.00 58.12 97 LYS A C 1
ATOM 772 O O . LYS A 1 97 ? 4.132 24.157 -3.758 1.00 58.12 97 LYS A O 1
ATOM 777 N N . VAL A 1 98 ? 4.387 22.197 -4.797 1.00 58.69 98 VAL A N 1
ATOM 778 C CA . VAL A 1 98 ? 5.851 22.157 -4.580 1.00 58.69 98 VAL A CA 1
ATOM 779 C C . VAL A 1 98 ? 6.607 22.583 -5.842 1.00 58.69 98 VAL A C 1
AT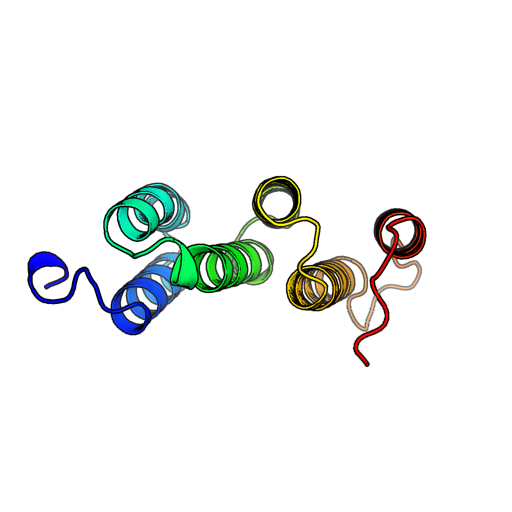OM 781 O O . VAL A 1 98 ? 6.421 21.996 -6.902 1.00 58.69 98 VAL A O 1
ATOM 784 N N . ALA A 1 99 ? 7.470 23.597 -5.712 1.00 57.12 99 ALA A N 1
ATOM 785 C CA . ALA A 1 99 ? 8.226 24.215 -6.810 1.00 57.12 99 ALA A CA 1
ATOM 786 C C . ALA A 1 99 ? 9.335 23.318 -7.404 1.00 57.12 99 ALA A C 1
ATOM 788 O O . ALA A 1 99 ? 9.751 23.522 -8.541 1.00 57.12 99 ALA A O 1
ATOM 789 N N . SER A 1 100 ? 9.795 22.311 -6.659 1.00 58.78 100 SER A N 1
ATOM 790 C CA . SER A 1 100 ? 10.792 21.327 -7.094 1.00 58.78 100 SER A CA 1
ATOM 791 C C . SER A 1 100 ? 10.372 19.923 -6.642 1.00 58.78 100 SER A C 1
ATOM 793 O O . SER A 1 100 ? 10.775 19.478 -5.564 1.00 58.78 100 SER A O 1
ATOM 795 N N . PRO A 1 101 ? 9.511 19.228 -7.399 1.00 63.59 101 PRO A N 1
ATOM 796 C CA . PRO A 1 101 ? 9.158 17.856 -7.067 1.00 63.59 101 PRO A CA 1
ATOM 797 C C . PRO A 1 101 ? 10.381 16.936 -7.135 1.00 63.59 101 PRO A C 1
ATOM 799 O O . PRO A 1 101 ? 11.208 17.050 -8.044 1.00 63.59 101 PRO A O 1
ATOM 802 N N . ASP A 1 102 ? 10.482 15.995 -6.196 1.00 65.94 102 ASP A N 1
ATOM 803 C CA . ASP A 1 102 ? 11.570 15.014 -6.172 1.00 65.94 102 ASP A CA 1
ATOM 804 C C . ASP A 1 102 ? 11.301 13.892 -7.190 1.00 65.94 102 ASP A C 1
ATOM 806 O O . ASP A 1 102 ? 10.871 12.777 -6.885 1.00 65.94 102 ASP A O 1
ATOM 810 N N . LEU A 1 103 ? 11.496 14.232 -8.466 1.00 72.44 103 LEU A N 1
ATOM 811 C CA . LEU A 1 103 ? 11.196 13.370 -9.610 1.00 72.44 103 LEU A CA 1
ATOM 812 C C . LEU A 1 103 ? 12.214 12.239 -9.789 1.00 72.44 103 LEU A C 1
ATOM 814 O O . LEU A 1 103 ? 11.956 11.307 -10.551 1.00 72.44 103 LEU A O 1
ATOM 818 N N . LYS A 1 104 ? 13.366 12.284 -9.104 1.00 76.94 104 LYS A N 1
ATOM 819 C CA . LYS A 1 104 ? 14.420 11.266 -9.247 1.00 76.94 104 LYS A CA 1
ATOM 820 C C . LYS A 1 104 ? 13.933 9.887 -8.809 1.00 76.94 104 LYS A C 1
ATOM 822 O O . LYS A 1 104 ? 14.156 8.907 -9.521 1.00 76.94 104 LYS A O 1
ATOM 827 N N . ALA A 1 105 ? 13.229 9.811 -7.679 1.00 73.25 105 ALA A N 1
ATOM 828 C CA . ALA A 1 105 ? 12.692 8.553 -7.163 1.00 73.25 105 ALA A CA 1
ATOM 829 C C . ALA A 1 105 ? 11.641 7.948 -8.109 1.00 73.25 105 ALA A C 1
ATOM 831 O O . ALA A 1 105 ? 11.676 6.753 -8.409 1.00 73.25 105 ALA A O 1
ATOM 832 N N . VAL A 1 106 ? 10.751 8.791 -8.643 1.00 76.19 106 VAL A N 1
ATOM 833 C CA . VAL A 1 106 ? 9.717 8.382 -9.604 1.00 76.19 106 VAL A CA 1
ATOM 834 C C . VAL A 1 106 ? 10.339 7.939 -10.927 1.00 76.19 106 VAL A C 1
ATOM 836 O O . VAL A 1 106 ? 9.960 6.905 -11.472 1.00 76.19 106 VAL A O 1
ATOM 839 N N . ARG A 1 107 ? 11.329 8.681 -11.430 1.00 80.12 107 ARG A N 1
ATOM 840 C CA . ARG A 1 107 ? 12.043 8.344 -12.663 1.00 80.12 107 ARG A CA 1
ATOM 841 C C . ARG A 1 107 ? 12.754 6.999 -12.548 1.00 80.12 107 ARG A C 1
ATOM 843 O O . ARG A 1 107 ? 12.591 6.163 -13.427 1.00 80.12 107 ARG A O 1
ATOM 850 N N . SER A 1 108 ? 13.447 6.749 -11.437 1.00 83.62 108 SER A N 1
ATOM 851 C CA . SER A 1 108 ? 14.090 5.454 -11.175 1.00 83.62 108 SER A CA 1
ATOM 852 C C . SER A 1 108 ? 13.085 4.291 -11.137 1.00 83.62 108 SER A C 1
ATOM 854 O O . SER A 1 108 ? 13.398 3.175 -11.555 1.00 83.62 108 S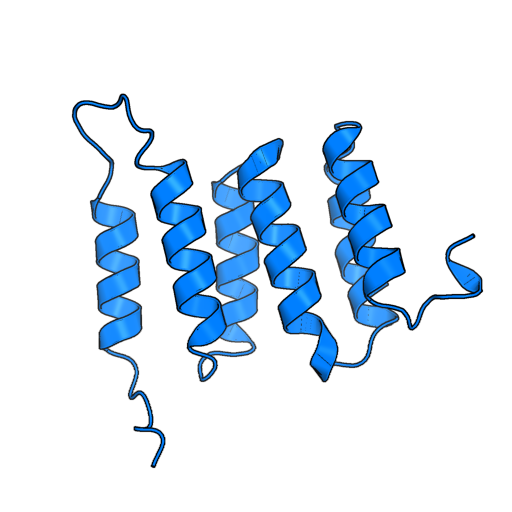ER A O 1
ATOM 856 N N . LEU A 1 109 ? 11.864 4.528 -10.647 1.00 79.00 109 LEU A N 1
ATOM 857 C CA . LEU A 1 109 ? 10.787 3.534 -10.668 1.00 79.00 109 LEU A CA 1
ATOM 858 C C . LEU A 1 109 ? 10.247 3.278 -12.076 1.00 79.00 109 LEU A C 1
ATOM 860 O O . LEU A 1 109 ? 10.053 2.122 -12.450 1.00 79.00 109 LEU A O 1
ATOM 864 N N . LEU A 1 110 ? 10.036 4.338 -12.858 1.00 77.12 110 LEU A N 1
ATOM 865 C CA . LEU A 1 110 ? 9.606 4.238 -14.252 1.00 77.12 110 LEU A CA 1
ATOM 866 C C . LEU A 1 110 ? 10.645 3.508 -15.105 1.00 77.12 110 LEU A C 1
ATOM 868 O O . LEU A 1 110 ? 10.291 2.593 -15.841 1.00 77.12 110 LEU A O 1
ATOM 872 N N . GLU A 1 111 ? 11.925 3.848 -14.954 1.00 83.00 111 GLU A N 1
ATOM 873 C CA . GLU A 1 111 ? 13.027 3.176 -15.646 1.00 83.00 111 GLU A CA 1
ATOM 874 C C . GLU A 1 111 ? 13.057 1.678 -15.307 1.00 83.00 111 GLU A C 1
ATOM 876 O O . GLU A 1 111 ? 13.110 0.848 -16.214 1.00 83.00 111 GLU A O 1
ATOM 881 N N . ARG A 1 112 ? 12.899 1.305 -14.027 1.00 80.56 112 ARG A N 1
ATOM 882 C CA . ARG A 1 112 ? 12.770 -0.106 -13.615 1.00 80.56 112 ARG A CA 1
ATOM 883 C C . ARG A 1 112 ? 11.562 -0.797 -14.248 1.00 80.56 112 ARG A C 1
ATOM 885 O O . ARG A 1 112 ? 11.692 -1.921 -14.728 1.00 80.56 112 ARG A O 1
ATOM 892 N N . CYS A 1 113 ? 10.408 -0.131 -14.287 1.00 74.69 113 CYS A N 1
ATOM 893 C CA . CYS A 1 113 ? 9.205 -0.675 -14.915 1.00 74.69 113 CYS A CA 1
ATOM 894 C C . CYS A 1 113 ? 9.395 -0.902 -16.427 1.00 74.69 113 CYS A C 1
ATOM 896 O O . CYS A 1 113 ? 8.948 -1.923 -16.946 1.00 74.69 113 CYS A O 1
ATOM 898 N N . CYS A 1 114 ? 10.075 0.015 -17.124 1.00 72.12 114 CYS A N 1
ATOM 899 C CA . CYS A 1 114 ? 10.327 -0.058 -18.567 1.00 72.12 114 CYS A CA 1
ATOM 900 C C . CYS A 1 114 ? 11.364 -1.123 -18.957 1.00 72.12 114 CYS A C 1
ATOM 902 O O . CYS A 1 114 ? 11.274 -1.694 -20.040 1.00 72.12 114 CYS A O 1
ATOM 904 N N . VAL A 1 115 ? 12.341 -1.410 -18.089 1.00 75.94 115 VAL A N 1
ATOM 905 C CA . VAL A 1 115 ? 13.360 -2.451 -18.329 1.00 75.94 115 VAL A CA 1
ATOM 906 C C . VAL A 1 115 ? 12.783 -3.863 -18.174 1.00 75.94 115 VAL A C 1
ATOM 908 O O . VAL A 1 115 ? 13.318 -4.829 -18.727 1.00 75.94 115 VAL A O 1
ATOM 911 N N . MET A 1 116 ? 11.667 -4.021 -17.460 1.00 67.38 116 MET A N 1
ATOM 912 C CA . MET A 1 116 ? 11.010 -5.318 -17.377 1.00 67.38 116 MET A CA 1
ATOM 913 C C . MET A 1 116 ? 10.409 -5.711 -18.726 1.00 67.38 116 MET A C 1
ATOM 915 O O . MET A 1 116 ? 9.663 -4.956 -19.343 1.00 67.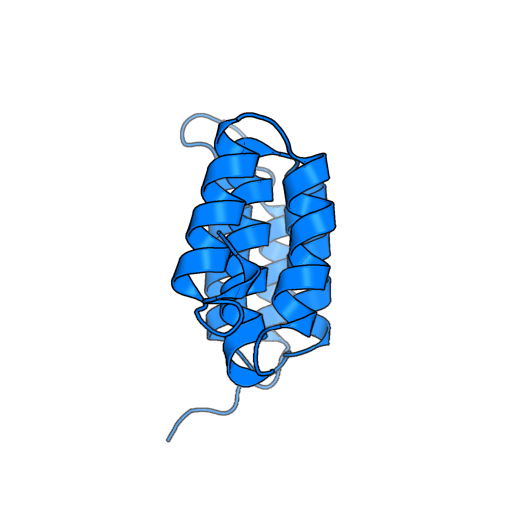38 116 MET A O 1
ATOM 919 N N . LYS A 1 117 ? 10.685 -6.943 -19.168 1.00 57.69 117 LYS A N 1
ATOM 920 C CA . LYS A 1 117 ? 10.058 -7.528 -20.360 1.00 57.69 117 LYS A CA 1
ATOM 921 C C . LYS A 1 117 ? 8.558 -7.712 -20.116 1.00 57.69 117 LYS A C 1
ATOM 923 O O . LYS A 1 117 ? 8.112 -8.762 -19.649 1.00 57.69 117 LYS A O 1
ATOM 928 N N . LEU A 1 118 ? 7.781 -6.683 -20.431 1.00 57.34 118 LEU A N 1
ATOM 929 C CA . LEU A 1 118 ? 6.329 -6.736 -20.463 1.00 57.34 118 LEU A CA 1
ATOM 930 C C . LEU A 1 118 ? 5.918 -7.662 -21.611 1.00 57.34 118 LEU A C 1
ATOM 932 O O . LEU A 1 118 ? 6.248 -7.414 -22.769 1.00 57.34 118 LEU A O 1
ATOM 936 N N . LYS A 1 119 ? 5.219 -8.761 -21.309 1.00 52.38 119 LYS A N 1
ATOM 937 C CA . LYS A 1 119 ? 4.571 -9.536 -22.373 1.00 52.38 119 LYS A CA 1
ATOM 938 C C . LYS A 1 119 ? 3.443 -8.679 -22.942 1.00 52.38 119 LYS A C 1
ATOM 940 O O . LYS A 1 119 ? 2.505 -8.358 -22.214 1.00 52.38 119 LYS A O 1
ATOM 945 N N . ALA A 1 120 ? 3.536 -8.334 -24.225 1.00 4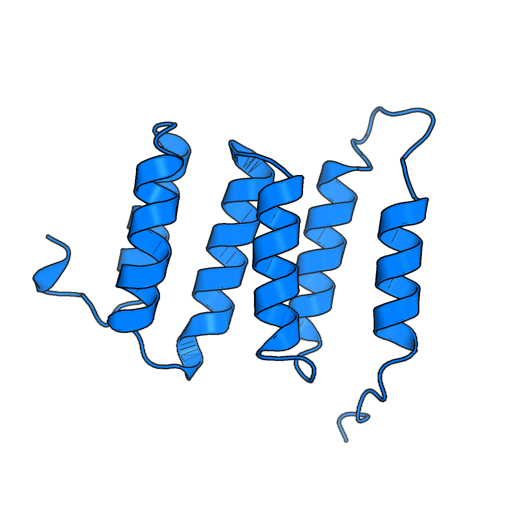7.56 120 ALA A N 1
ATOM 946 C CA . ALA A 1 120 ? 2.427 -7.745 -24.962 1.00 47.56 120 ALA A CA 1
ATOM 947 C C . ALA A 1 120 ? 1.209 -8.667 -24.817 1.00 47.56 120 ALA A C 1
ATOM 949 O O . ALA A 1 120 ? 1.297 -9.871 -25.077 1.00 47.56 120 ALA A O 1
ATOM 950 N N . THR A 1 121 ? 0.106 -8.120 -24.314 1.00 45.66 121 THR A N 1
ATOM 951 C CA . THR A 1 121 ? -1.149 -8.869 -24.221 1.00 45.66 121 THR A CA 1
ATOM 952 C C . THR A 1 121 ? -1.719 -8.904 -25.638 1.00 45.66 121 THR A C 1
ATOM 954 O O . THR A 1 121 ? -1.963 -7.842 -26.205 1.00 45.66 121 THR A O 1
ATOM 957 N N . LYS A 1 122 ? -1.778 -10.099 -26.236 1.00 37.53 122 LYS A N 1
ATOM 958 C CA . LYS A 1 122 ? -2.411 -10.352 -27.538 1.00 37.53 122 LYS A CA 1
ATOM 959 C C . LYS A 1 122 ? -3.924 -10.379 -27.383 1.00 37.53 122 LYS A C 1
ATOM 961 O O . LYS A 1 122 ? -4.371 -10.893 -26.332 1.00 37.53 122 LYS A O 1
#

pLDDT: mean 79.95, std 12.53, range [37.53, 91.31]

Organism: NCBI:txid327968

InterPro domains:
  IPR003107 HAT (Half-A-TPR) repeat [SM00386] (23-57)
  IPR003107 HAT (Half-A-TPR) repeat [SM00386] (59-91)
  IPR011990 Tetratricopeptide-like helical domain superfamily [G3DSA:1.25.40.10] (1-122)
  IPR011990 Tetratricopeptide-like helical domain superfamily [SSF48452] (7-114)
  IPR045209 rRNA biogenesis protein Rrp5 [PTHR23270] (2-121)

Secondary structure (DSSP, 8-state):
-TTSSTT-HHHHHHHHHHHHHTT-HHHHHHHHHHHHHHS-GGGHHHHHHHHHHHHHHHS-HHHHHHHHHHHHHH-TT-HHHHHHHHHHHHHHH--TT-SS--HHHHHHHHHHHHHS-PPP--

Foldseek 3Di:
DCVVPLADLVVLLVVLLVCLVVVNLVVSVVSLVSSVVSYDPVCNLVSLLSNLLSCLVRNPVVVSVVSLVVSCVVPVLDVVSLVSSLVSNCCNQPPVPDPDGPCVVSVVSVVVNVPDPHDDDD